Protein AF-A0A6F9B2V6-F1 (afdb_monomer)

Structure (mmCIF, N/CA/C/O backbone):
data_AF-A0A6F9B2V6-F1
#
_entry.id   AF-A0A6F9B2V6-F1
#
loop_
_atom_site.group_PDB
_atom_site.id
_atom_site.type_symbol
_atom_site.label_atom_id
_atom_site.label_alt_id
_atom_site.label_comp_id
_atom_site.label_asym_id
_atom_site.label_entity_id
_atom_site.label_seq_id
_atom_site.pdbx_PDB_ins_code
_atom_site.Cartn_x
_atom_site.Cartn_y
_atom_site.Cartn_z
_atom_site.occupancy
_atom_site.B_iso_or_equiv
_atom_site.auth_seq_id
_atom_site.auth_comp_id
_atom_site.auth_asym_id
_atom_site.auth_atom_id
_atom_site.pdbx_PDB_model_num
ATOM 1 N N . MET A 1 1 ? -13.126 12.871 12.339 1.00 76.81 1 MET A N 1
ATOM 2 C CA . MET A 1 1 ? -12.296 12.180 11.327 1.00 76.81 1 MET A CA 1
ATOM 3 C C . MET A 1 1 ? -13.140 11.086 10.667 1.00 76.81 1 MET A C 1
ATOM 5 O O . MET A 1 1 ? -13.710 10.290 11.398 1.00 76.81 1 MET A O 1
ATOM 9 N N . LYS A 1 2 ? -13.306 11.073 9.332 1.00 90.44 2 LYS A N 1
ATOM 10 C CA . LYS A 1 2 ? -14.268 10.173 8.647 1.00 90.44 2 LYS A CA 1
ATOM 11 C C . LYS A 1 2 ? -13.843 8.698 8.632 1.00 90.44 2 LYS A C 1
ATOM 13 O O . LYS A 1 2 ? -14.698 7.834 8.749 1.00 90.44 2 LYS A O 1
ATOM 18 N N . ILE A 1 3 ? -12.540 8.429 8.538 1.00 94.62 3 ILE A N 1
ATOM 19 C CA . ILE A 1 3 ? -11.992 7.065 8.470 1.00 94.62 3 ILE A CA 1
ATOM 20 C C . ILE A 1 3 ? -12.265 6.306 9.779 1.00 94.62 3 ILE A C 1
ATOM 22 O O . ILE A 1 3 ? -12.931 5.276 9.759 1.00 94.62 3 ILE A O 1
ATOM 26 N N . LEU A 1 4 ? -11.872 6.876 10.928 1.00 94.50 4 LEU A N 1
ATOM 27 C CA . LEU A 1 4 ? -12.060 6.254 12.252 1.00 94.50 4 LEU A CA 1
ATOM 28 C C . LEU A 1 4 ? -13.530 6.001 12.612 1.00 94.50 4 LEU A C 1
ATOM 30 O O . LEU A 1 4 ? -13.832 5.087 13.372 1.00 94.50 4 LEU A O 1
ATOM 34 N N . HIS A 1 5 ? -14.455 6.762 12.022 1.00 93.25 5 HIS A N 1
ATOM 35 C CA . HIS A 1 5 ? -15.885 6.538 12.215 1.00 93.25 5 HIS A CA 1
ATOM 36 C C . HIS A 1 5 ? -16.359 5.193 11.645 1.00 93.25 5 HIS A C 1
ATOM 38 O O . HIS A 1 5 ? -17.382 4.670 12.080 1.00 93.25 5 HIS A O 1
ATOM 44 N N . VAL A 1 6 ? -15.636 4.649 10.665 1.00 94.81 6 VAL A N 1
ATOM 45 C CA . VAL A 1 6 ? -15.926 3.359 10.034 1.00 94.81 6 VAL A CA 1
ATOM 46 C C . VAL A 1 6 ? -15.004 2.278 10.596 1.00 94.81 6 VAL A C 1
ATOM 48 O O . VAL A 1 6 ? -15.482 1.234 11.034 1.00 94.81 6 VAL A O 1
ATOM 51 N N . THR A 1 7 ? -13.699 2.546 10.661 1.00 94.88 7 THR A N 1
ATOM 52 C CA . THR A 1 7 ? -12.678 1.558 11.051 1.00 94.88 7 THR A CA 1
ATOM 53 C C . THR A 1 7 ? -12.477 1.429 12.563 1.00 94.88 7 THR A C 1
ATOM 55 O O . THR A 1 7 ? -11.820 0.496 13.015 1.00 94.88 7 THR A O 1
ATOM 58 N N . GLY A 1 8 ? -13.041 2.341 13.358 1.00 95.00 8 GLY A N 1
ATOM 59 C CA . GLY A 1 8 ? -12.846 2.410 14.805 1.00 95.00 8 GLY A CA 1
ATOM 60 C C . GLY A 1 8 ? -11.538 3.089 15.217 1.00 95.00 8 GLY A C 1
ATOM 61 O O . GLY A 1 8 ? -10.715 3.476 14.383 1.00 95.00 8 GLY A O 1
ATOM 62 N N . THR A 1 9 ? -11.359 3.249 16.528 1.00 95.25 9 THR A N 1
ATOM 63 C CA . THR A 1 9 ? -10.131 3.793 17.124 1.00 95.25 9 THR A CA 1
ATOM 64 C C . THR A 1 9 ? -8.978 2.792 16.982 1.00 95.25 9 THR A C 1
ATOM 66 O O . THR A 1 9 ? -9.156 1.622 17.330 1.00 95.25 9 THR A O 1
ATOM 69 N N . PRO A 1 10 ? -7.793 3.222 16.505 1.00 94.94 10 PRO A N 1
ATOM 70 C CA . PRO A 1 10 ? -6.646 2.335 16.357 1.00 94.94 10 PRO A CA 1
ATOM 71 C C . PRO A 1 10 ? -6.134 1.839 17.719 1.00 94.94 10 PRO A C 1
ATOM 73 O O . PRO A 1 10 ? -6.164 2.587 18.701 1.00 94.94 10 PRO A O 1
ATOM 76 N N . PRO A 1 11 ? -5.610 0.604 17.792 1.00 93.62 11 PRO A N 1
ATOM 77 C CA . PRO A 1 11 ? -4.988 0.093 19.005 1.00 93.62 11 PRO A CA 1
ATOM 78 C C . PRO A 1 11 ? -3.675 0.825 19.312 1.00 93.62 11 PRO A C 1
ATOM 80 O O . PRO A 1 11 ? -3.036 1.408 18.433 1.00 93.62 11 PRO A O 1
ATOM 83 N N . SER A 1 12 ? -3.226 0.733 20.567 1.00 91.81 12 SER A N 1
ATOM 84 C CA . SER A 1 12 ? -1.961 1.344 21.007 1.00 91.81 12 SER A CA 1
ATOM 85 C C . SER A 1 12 ? -0.761 0.869 20.178 1.00 91.81 12 SER A C 1
ATOM 87 O O . SER A 1 12 ? 0.097 1.677 19.836 1.00 91.81 12 SER A O 1
ATOM 89 N N . SER A 1 13 ? -0.729 -0.408 19.777 1.00 93.19 13 SER A N 1
ATOM 90 C CA . SER A 1 13 ? 0.320 -0.967 18.912 1.00 93.19 13 SER A CA 1
ATOM 91 C C . SER A 1 13 ? 0.468 -0.200 17.595 1.00 93.19 13 SER A C 1
ATOM 93 O O . SER A 1 13 ? 1.583 0.150 17.217 1.00 93.19 13 SER A O 1
ATOM 95 N N . LEU A 1 14 ? -0.644 0.136 16.937 1.00 94.00 14 LEU A N 1
ATOM 96 C CA . LEU A 1 14 ? -0.636 0.905 15.693 1.00 94.00 14 LEU A CA 1
ATOM 97 C C . LEU A 1 14 ? -0.254 2.371 15.930 1.00 94.00 14 LEU A C 1
ATOM 99 O O . LEU A 1 14 ? 0.507 2.950 15.158 1.00 94.00 14 LEU A O 1
ATOM 103 N N . LEU A 1 15 ? -0.715 2.969 17.031 1.00 94.06 15 LEU A N 1
ATOM 104 C CA . LEU A 1 15 ? -0.320 4.331 17.402 1.00 94.06 15 LEU A CA 1
ATOM 105 C C . LEU A 1 15 ? 1.196 4.458 17.617 1.00 94.06 15 LEU A C 1
ATOM 107 O O . LEU A 1 15 ? 1.770 5.499 17.299 1.00 94.06 15 LEU A O 1
ATOM 111 N N . GLN A 1 16 ? 1.859 3.409 18.116 1.00 92.94 16 GLN A N 1
ATOM 112 C CA . GLN A 1 16 ? 3.317 3.398 18.279 1.00 92.94 16 GLN A CA 1
ATOM 113 C C . GLN A 1 16 ? 4.079 3.373 16.949 1.00 92.94 16 GLN A C 1
ATOM 115 O O . GLN A 1 16 ? 5.181 3.918 16.897 1.00 92.94 16 GLN A O 1
ATOM 120 N N . LYS A 1 17 ? 3.490 2.826 15.876 1.00 94.19 17 LYS A N 1
ATOM 121 C CA . LYS A 1 17 ? 4.071 2.853 14.521 1.00 94.19 17 LYS A CA 1
ATOM 122 C C . LYS A 1 17 ? 4.032 4.251 13.885 1.00 94.19 17 LYS A C 1
ATOM 124 O O . LYS A 1 17 ? 4.770 4.523 12.945 1.00 94.19 17 LYS A O 1
ATOM 129 N N . MET A 1 18 ? 3.198 5.165 14.392 1.00 93.88 18 MET A N 1
ATOM 130 C CA . MET A 1 18 ? 3.113 6.531 13.864 1.00 93.88 18 MET A CA 1
ATOM 131 C C . MET A 1 18 ? 4.388 7.323 14.175 1.00 93.88 18 MET A C 1
ATOM 133 O O . MET A 1 18 ? 4.719 7.520 15.346 1.00 93.88 18 MET A O 1
ATOM 137 N N . GLN A 1 19 ? 5.054 7.840 13.141 1.00 94.81 19 GLN A N 1
ATOM 138 C CA . GLN A 1 19 ? 6.289 8.625 13.281 1.00 94.81 19 GLN A CA 1
ATOM 139 C C . GLN A 1 19 ? 6.053 10.007 13.918 1.00 94.81 19 GLN A C 1
ATOM 141 O O . GLN A 1 19 ? 6.871 10.486 14.702 1.00 94.81 19 GLN A O 1
ATOM 146 N N . SER A 1 20 ? 4.912 10.644 13.628 1.00 96.56 20 SER A N 1
ATOM 147 C CA . SER A 1 20 ? 4.571 11.963 14.175 1.00 96.56 20 SER A CA 1
ATOM 148 C C . SER A 1 20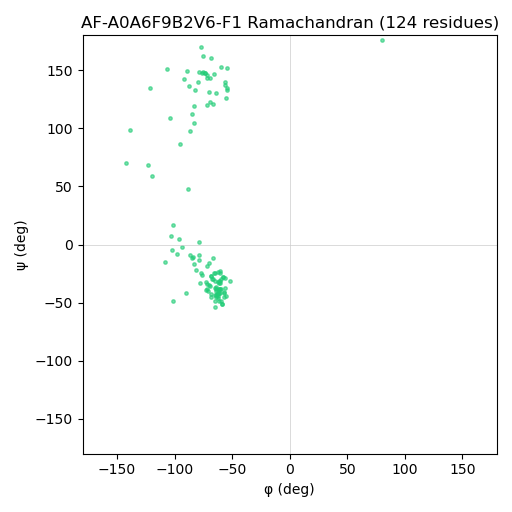 ? 3.959 11.862 15.577 1.00 96.56 20 SER A C 1
ATOM 150 O O . SER A 1 20 ? 2.881 11.288 15.766 1.00 96.56 20 SER A O 1
ATOM 152 N N . LYS A 1 21 ? 4.630 12.474 16.564 1.00 94.56 21 LYS A N 1
ATOM 153 C CA . LYS A 1 21 ? 4.147 12.580 17.954 1.00 94.56 21 LYS A CA 1
ATOM 154 C C . LYS A 1 21 ? 2.869 13.412 18.062 1.00 94.56 21 LYS A C 1
ATOM 156 O O . LYS A 1 21 ? 1.975 13.049 18.827 1.00 94.56 21 LYS A O 1
ATOM 161 N N . ASP A 1 22 ? 2.762 14.480 17.277 1.00 95.81 22 ASP A N 1
ATOM 162 C CA . ASP A 1 22 ? 1.588 15.357 17.276 1.00 95.81 22 ASP A CA 1
ATOM 163 C C . ASP A 1 22 ? 0.374 14.631 16.700 1.00 95.81 22 ASP A C 1
ATOM 165 O O . ASP A 1 22 ? -0.695 14.629 17.309 1.00 95.81 22 ASP A O 1
ATOM 169 N N . ALA A 1 23 ? 0.555 13.919 15.582 1.00 94.00 23 ALA A N 1
ATOM 170 C CA . ALA A 1 23 ? -0.503 13.099 15.000 1.00 94.00 23 ALA A CA 1
ATOM 171 C C . ALA A 1 23 ? -0.952 11.994 15.969 1.00 94.00 23 ALA A C 1
ATOM 173 O O . ALA A 1 23 ? -2.149 11.756 16.128 1.00 94.00 23 ALA A O 1
ATOM 174 N N . ARG A 1 24 ? -0.004 11.348 16.661 1.00 95.19 24 ARG A N 1
ATOM 175 C CA . ARG A 1 24 ? -0.305 10.330 17.675 1.00 95.19 24 ARG A CA 1
ATOM 176 C C . ARG A 1 24 ? -1.129 10.908 18.827 1.00 95.19 24 ARG A C 1
ATOM 178 O O . ARG A 1 24 ? -2.151 10.331 19.188 1.00 95.19 24 ARG A O 1
ATOM 185 N N . SER A 1 25 ? -0.708 12.052 19.365 1.00 94.25 25 SER A N 1
ATOM 186 C CA . SER A 1 25 ? -1.384 12.731 20.478 1.00 94.25 25 SER A CA 1
ATOM 187 C C . SER A 1 25 ? -2.784 13.200 20.077 1.00 94.25 25 SER A C 1
ATOM 189 O O . SER A 1 25 ? -3.736 13.034 20.836 1.00 94.25 25 SER A O 1
ATOM 191 N N . TYR A 1 26 ? -2.931 13.709 18.849 1.00 94.62 26 TYR A N 1
ATOM 192 C CA . TYR A 1 26 ? -4.224 14.073 18.280 1.00 94.62 26 TYR A CA 1
ATOM 193 C C . TYR A 1 26 ? -5.176 12.875 18.236 1.00 94.62 26 TYR A C 1
ATOM 195 O O . TYR A 1 26 ? -6.287 12.972 18.748 1.00 94.62 26 TYR A O 1
ATOM 203 N N . VAL A 1 27 ? -4.743 11.732 17.688 1.00 94.12 27 VAL A N 1
ATOM 204 C CA . VAL A 1 27 ? -5.587 10.527 17.597 1.00 94.12 27 VAL A CA 1
ATOM 205 C C . VAL A 1 27 ? -5.928 9.963 18.982 1.00 94.12 27 VAL A C 1
ATOM 207 O O . VAL A 1 27 ? -7.059 9.533 19.189 1.00 94.12 27 VAL A O 1
ATOM 210 N N . GLN A 1 28 ? -4.997 10.009 19.942 1.00 93.00 28 GLN A N 1
ATOM 211 C CA . GLN A 1 28 ? -5.241 9.595 21.333 1.00 93.00 28 GLN A CA 1
ATOM 212 C C . GLN A 1 28 ? -6.263 10.479 22.057 1.00 93.00 28 GLN A C 1
ATOM 214 O O . GLN A 1 28 ? -6.985 9.988 22.920 1.00 93.00 28 GLN A O 1
ATOM 219 N N . GLY A 1 29 ? -6.328 11.768 21.713 1.00 93.75 29 GLY A N 1
ATOM 220 C CA . GLY A 1 29 ? -7.299 12.708 22.272 1.00 93.75 29 GLY A CA 1
ATOM 221 C C . GLY A 1 29 ? -8.704 12.599 21.671 1.00 93.75 29 GLY A C 1
ATOM 222 O O . GLY A 1 29 ? -9.628 13.242 22.170 1.00 93.75 29 GLY A O 1
ATOM 223 N N . LEU A 1 30 ? -8.895 11.817 20.601 1.00 94.00 30 LEU A N 1
ATOM 224 C CA . LEU A 1 30 ? -10.213 11.625 19.999 1.00 94.00 30 LEU A CA 1
ATOM 225 C C . LEU A 1 30 ? -11.088 10.693 20.858 1.00 94.00 30 LEU A C 1
ATOM 227 O O . LEU A 1 30 ? -10.580 9.751 21.467 1.00 94.00 30 LEU A O 1
ATOM 231 N N . PRO A 1 31 ? -12.420 10.890 20.865 1.00 94.56 31 PRO A N 1
ATOM 232 C CA . PRO A 1 31 ? -13.337 9.948 21.494 1.00 94.56 31 PRO A CA 1
ATOM 233 C C . PRO A 1 31 ? -13.168 8.536 20.927 1.00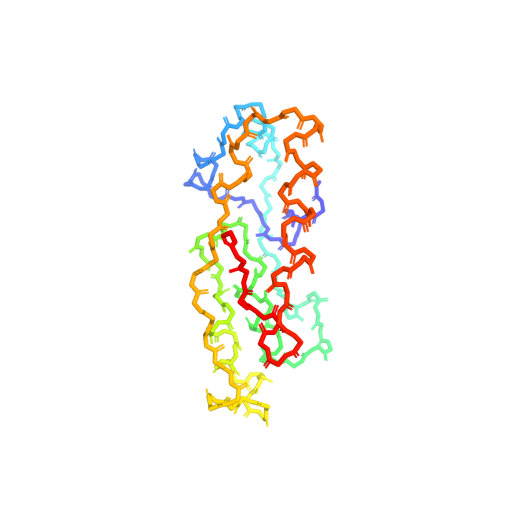 94.56 31 PRO A C 1
ATOM 235 O O . PRO A 1 31 ? -13.022 8.361 19.714 1.00 94.56 31 PRO A O 1
ATOM 238 N N . ILE A 1 32 ? -13.239 7.528 21.798 1.00 94.00 32 ILE A N 1
ATOM 239 C CA . ILE A 1 32 ? -13.157 6.123 21.388 1.00 94.00 32 ILE A CA 1
ATOM 240 C C . ILE A 1 32 ? -14.360 5.780 20.497 1.00 94.00 32 ILE A C 1
ATOM 242 O O . ILE A 1 32 ? -15.510 6.043 20.849 1.00 94.00 32 ILE A O 1
ATOM 246 N N . GLN A 1 33 ? -14.093 5.167 19.345 1.00 94.56 33 GLN A N 1
ATOM 247 C CA . GLN A 1 33 ? -15.084 4.709 18.378 1.00 94.56 33 GLN A CA 1
ATOM 248 C C . GLN A 1 33 ? -14.935 3.206 18.149 1.00 94.56 33 GLN A C 1
ATOM 250 O O . GLN A 1 33 ? -13.832 2.695 17.950 1.00 94.56 33 GLN A O 1
ATOM 255 N N . LYS A 1 34 ? -16.062 2.493 18.147 1.00 95.38 34 LYS A N 1
ATOM 256 C CA . LYS A 1 34 ? -16.105 1.079 17.766 1.00 95.38 34 LYS A CA 1
ATOM 257 C C . LYS A 1 34 ? -16.092 0.966 16.240 1.00 95.38 34 LYS A C 1
ATOM 259 O O . LYS A 1 34 ? -16.781 1.735 15.570 1.00 95.38 34 LYS A O 1
ATOM 264 N N . LYS A 1 35 ? -15.347 -0.008 15.708 1.00 95.31 35 LYS A N 1
ATOM 265 C CA . LYS A 1 35 ? -15.419 -0.393 14.291 1.00 95.31 35 LYS A CA 1
ATOM 266 C C . LYS A 1 35 ? -16.870 -0.723 13.925 1.00 95.31 35 LYS A C 1
ATOM 268 O O . LYS A 1 35 ? -17.545 -1.444 14.668 1.00 95.31 35 LYS A O 1
ATOM 273 N N . LYS A 1 36 ? -17.349 -0.185 12.804 1.00 95.88 36 LYS A N 1
ATOM 274 C CA . LYS A 1 36 ? -18.677 -0.515 12.278 1.00 95.88 36 LYS A CA 1
ATOM 275 C C . LYS A 1 36 ? -18.657 -1.884 11.618 1.00 95.88 36 LYS A C 1
ATOM 277 O O . LYS A 1 36 ? -17.665 -2.266 11.008 1.00 95.88 36 LYS A O 1
ATOM 282 N N . ASN A 1 37 ? -19.778 -2.591 11.692 1.00 96.00 37 ASN A N 1
ATOM 283 C CA . ASN A 1 37 ? -19.971 -3.790 10.893 1.00 96.00 37 ASN A CA 1
ATOM 284 C C . ASN A 1 37 ? -20.168 -3.384 9.426 1.00 96.00 37 ASN A C 1
ATOM 286 O O . ASN A 1 37 ? -21.106 -2.654 9.105 1.00 96.00 37 ASN A O 1
ATOM 290 N N . PHE A 1 38 ? -19.300 -3.843 8.526 1.00 96.38 38 PHE A N 1
ATOM 291 C CA . PHE A 1 38 ? -19.373 -3.456 7.118 1.00 96.38 38 PHE A CA 1
ATOM 292 C C . PHE A 1 38 ? -20.629 -3.973 6.420 1.00 96.38 38 PHE A C 1
ATOM 294 O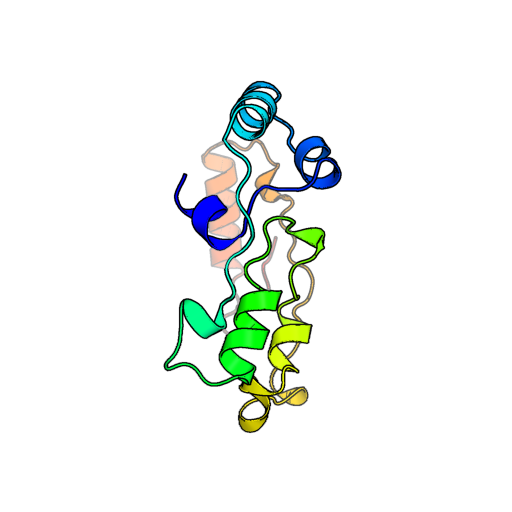 O . PHE A 1 38 ? -21.101 -3.320 5.495 1.00 96.38 38 PHE A O 1
ATOM 301 N N . LYS A 1 39 ? -21.247 -5.055 6.907 1.00 95.81 39 LYS A N 1
ATOM 302 C CA . LYS A 1 39 ? -22.542 -5.508 6.389 1.00 95.81 39 LYS A CA 1
ATOM 303 C C . LYS A 1 39 ? -23.668 -4.517 6.695 1.00 95.81 39 LYS A C 1
ATOM 305 O O . LYS A 1 39 ? -24.599 -4.399 5.910 1.00 95.81 39 LYS A O 1
ATOM 310 N N . GLU A 1 40 ? -23.578 -3.774 7.798 1.00 95.00 40 GLU A N 1
ATOM 311 C CA . GLU A 1 40 ? -24.532 -2.701 8.123 1.00 95.00 40 GLU A CA 1
ATOM 312 C C . GLU A 1 40 ? -24.256 -1.429 7.312 1.00 95.00 40 GLU A C 1
ATOM 314 O O . GLU A 1 40 ? -25.182 -0.700 6.966 1.00 95.00 40 GLU A O 1
ATOM 319 N N . VAL A 1 41 ? -22.984 -1.159 6.999 1.00 94.88 41 VAL A N 1
ATOM 320 C CA . VAL A 1 41 ? -22.578 -0.010 6.173 1.00 94.88 41 VAL A CA 1
ATOM 321 C C . VAL A 1 41 ? -22.941 -0.231 4.702 1.00 94.88 41 VAL A C 1
ATOM 323 O O . VAL A 1 41 ? -23.393 0.698 4.036 1.00 94.88 41 VAL A O 1
ATOM 326 N N . PHE A 1 42 ? -22.782 -1.461 4.214 1.00 95.44 42 PHE A N 1
ATOM 327 C CA . PHE A 1 42 ? -23.025 -1.867 2.833 1.00 95.44 42 PHE A CA 1
ATOM 328 C C . PHE A 1 42 ? -24.054 -3.013 2.765 1.00 95.44 42 PHE A C 1
ATOM 330 O O . PHE A 1 42 ? -23.718 -4.144 2.406 1.00 95.44 42 PHE A O 1
ATOM 337 N N . PRO A 1 43 ? -25.332 -2.753 3.098 1.00 95.69 43 PRO A N 1
ATOM 338 C CA . PRO A 1 43 ? -26.343 -3.804 3.239 1.00 95.69 43 PRO A CA 1
ATOM 339 C C . PRO A 1 43 ? -26.604 -4.575 1.941 1.00 95.69 43 PRO A C 1
ATOM 341 O O . PRO A 1 43 ? -26.867 -5.779 1.983 1.00 95.69 43 PRO A O 1
ATOM 344 N N . SER A 1 44 ? -26.484 -3.897 0.797 1.00 96.56 44 SER A N 1
ATOM 345 C CA . SER A 1 44 ? -26.732 -4.448 -0.536 1.00 96.56 44 SER A CA 1
ATOM 346 C C . SER A 1 44 ? -25.599 -5.309 -1.090 1.00 96.56 44 SER A C 1
ATOM 348 O O . SER A 1 44 ? -25.803 -5.964 -2.105 1.00 96.56 44 SER A O 1
ATOM 350 N N . LEU A 1 45 ? -24.409 -5.286 -0.482 1.00 95.88 45 LEU A N 1
ATOM 351 C CA . LEU A 1 45 ? -23.275 -6.060 -0.979 1.00 95.88 45 LEU A CA 1
ATOM 352 C C . LEU A 1 45 ? -23.382 -7.530 -0.581 1.00 95.88 45 LEU A C 1
ATOM 354 O O . LEU A 1 45 ? -23.896 -7.865 0.492 1.00 95.88 45 LEU A O 1
ATOM 358 N N . ASP A 1 46 ? -22.861 -8.397 -1.443 1.00 95.62 46 ASP A N 1
ATOM 359 C CA . ASP A 1 46 ? -22.690 -9.813 -1.139 1.00 95.62 46 ASP A CA 1
ATOM 360 C C . ASP A 1 46 ? -21.782 -10.019 0.090 1.00 95.62 46 ASP A C 1
ATOM 362 O O . ASP A 1 46 ? -20.938 -9.177 0.409 1.00 95.62 46 ASP A O 1
ATOM 366 N N . VAL A 1 47 ? -21.966 -11.132 0.803 1.00 96.50 47 VAL A N 1
ATOM 367 C CA . VAL A 1 47 ? -21.180 -11.441 2.004 1.00 96.50 47 VAL A CA 1
ATOM 368 C C . VAL A 1 47 ? -19.684 -11.551 1.702 1.00 96.50 47 VAL A C 1
ATOM 370 O O . VAL A 1 47 ? -18.886 -11.035 2.479 1.00 96.50 47 VAL A O 1
ATOM 373 N N . HIS A 1 48 ? -19.298 -12.123 0.558 1.00 96.69 48 HIS A N 1
ATOM 374 C CA . HIS A 1 48 ? -17.898 -12.238 0.156 1.00 96.69 48 HIS A CA 1
ATOM 375 C C . HIS A 1 48 ? -17.317 -10.888 -0.276 1.00 96.69 48 HIS A C 1
ATOM 377 O O . HIS A 1 48 ? -16.148 -10.616 -0.021 1.00 96.69 48 HIS A O 1
ATOM 383 N N . ALA A 1 49 ? -18.127 -10.000 -0.861 1.00 97.00 49 ALA A N 1
ATOM 384 C CA . ALA A 1 49 ? -17.695 -8.632 -1.158 1.00 97.00 49 ALA A CA 1
ATOM 385 C C . ALA A 1 49 ? -17.388 -7.852 0.131 1.00 97.00 49 ALA A C 1
ATOM 387 O O . ALA A 1 49 ? -16.392 -7.137 0.224 1.00 97.00 49 ALA A O 1
ATOM 388 N N . VAL A 1 50 ? -18.259 -7.994 1.135 1.00 97.75 50 VAL A N 1
ATOM 389 C CA . VAL A 1 50 ? -18.089 -7.359 2.446 1.00 97.75 50 VAL A CA 1
ATOM 390 C C . VAL A 1 50 ? -16.862 -7.911 3.170 1.00 97.75 50 VAL A C 1
ATOM 392 O O . VAL A 1 50 ? -16.102 -7.122 3.722 1.00 97.75 50 VAL A O 1
ATOM 395 N N . ASP A 1 51 ? -16.654 -9.228 3.140 1.00 97.44 51 ASP A N 1
ATOM 396 C CA . ASP A 1 51 ? -15.501 -9.897 3.757 1.00 97.44 51 ASP A CA 1
ATOM 397 C C . ASP A 1 51 ? -14.167 -9.450 3.134 1.00 97.44 51 ASP A C 1
ATOM 399 O O . ASP A 1 51 ? -13.220 -9.089 3.841 1.00 97.44 51 ASP A O 1
ATOM 403 N N . LEU A 1 52 ? -14.134 -9.338 1.801 1.00 97.62 52 LEU A N 1
ATOM 404 C CA . LEU A 1 52 ? -12.983 -8.813 1.070 1.00 97.62 52 LEU A CA 1
ATOM 405 C C . LEU A 1 52 ? -12.663 -7.372 1.495 1.00 97.62 52 LEU A C 1
ATOM 407 O O . LEU A 1 52 ? -11.521 -7.049 1.826 1.00 97.62 52 LEU A O 1
ATOM 411 N N . LEU A 1 53 ? -13.680 -6.503 1.544 1.00 97.06 53 LEU A N 1
ATOM 412 C CA . LEU A 1 53 ? -13.517 -5.117 1.991 1.00 97.06 53 LEU A CA 1
ATOM 413 C C . LEU A 1 53 ? -13.041 -5.028 3.442 1.00 97.06 53 LEU A C 1
ATOM 415 O O . LEU A 1 53 ? -12.230 -4.156 3.758 1.00 97.06 53 LEU A O 1
ATOM 419 N N . ASP A 1 54 ? -13.529 -5.902 4.323 1.00 95.94 54 ASP A N 1
ATOM 420 C CA . ASP A 1 54 ? -13.149 -5.892 5.736 1.00 95.94 54 ASP A CA 1
ATOM 421 C C . ASP A 1 54 ? -11.676 -6.275 5.941 1.00 95.94 54 ASP A C 1
ATOM 423 O O . ASP A 1 54 ? -11.023 -5.754 6.849 1.00 95.94 54 ASP A O 1
ATOM 427 N N . SER A 1 55 ? -11.138 -7.107 5.045 1.00 96.38 55 SER A N 1
ATOM 428 C CA . SER A 1 55 ? -9.725 -7.507 5.014 1.00 96.38 55 SER A CA 1
ATOM 429 C C . SER A 1 55 ? -8.805 -6.475 4.339 1.00 96.38 55 SER A C 1
ATOM 431 O O . SER A 1 55 ? -7.601 -6.438 4.604 1.00 96.38 55 SER A O 1
ATOM 433 N N . MET A 1 56 ? -9.358 -5.597 3.494 1.00 96.94 56 MET A N 1
ATOM 434 C CA . MET A 1 56 ? -8.616 -4.522 2.818 1.00 96.94 56 MET A CA 1
ATOM 435 C C . MET A 1 56 ? -8.591 -3.211 3.617 1.00 96.94 56 MET A C 1
ATOM 437 O O . MET A 1 56 ? -7.565 -2.531 3.686 1.00 96.94 56 MET A O 1
ATOM 441 N N . LEU A 1 57 ? -9.714 -2.821 4.229 1.00 96.12 57 LEU A N 1
ATOM 442 C CA . LEU A 1 57 ? -9.898 -1.507 4.862 1.00 96.12 57 LEU A CA 1
ATOM 443 C C . LEU A 1 57 ? -9.457 -1.489 6.335 1.00 96.12 57 LEU A C 1
ATOM 445 O O . LEU A 1 57 ? -10.148 -0.966 7.215 1.00 96.12 57 LEU A O 1
ATOM 449 N N . LEU A 1 58 ? -8.267 -2.029 6.596 1.00 95.25 58 LEU A N 1
ATOM 450 C CA . LEU A 1 58 ? -7.631 -2.027 7.911 1.00 95.25 58 LEU A CA 1
ATOM 451 C C . LEU A 1 58 ? -6.720 -0.804 8.084 1.00 95.25 58 LEU A C 1
ATOM 453 O O . LEU A 1 58 ? -6.038 -0.355 7.155 1.00 95.25 58 LEU A O 1
ATOM 457 N N . LEU A 1 59 ? -6.705 -0.244 9.298 1.00 95.06 59 LEU A N 1
ATOM 458 C CA . LEU A 1 59 ? -5.862 0.913 9.618 1.00 95.06 59 LEU A CA 1
ATOM 459 C C . LEU A 1 59 ? -4.371 0.558 9.630 1.00 95.06 59 LEU A C 1
ATOM 461 O O . LEU A 1 59 ? -3.560 1.391 9.235 1.00 95.06 59 LEU A O 1
ATOM 465 N N . ASP A 1 60 ? -4.023 -0.650 10.079 1.00 94.69 60 ASP A N 1
ATOM 466 C CA . ASP A 1 60 ? -2.644 -1.139 10.085 1.00 94.69 60 ASP A CA 1
ATOM 467 C C . ASP A 1 60 ? -2.310 -1.744 8.710 1.00 94.69 60 ASP A C 1
ATOM 469 O O . ASP A 1 60 ? -2.899 -2.775 8.362 1.00 94.69 60 ASP A O 1
ATOM 473 N N . PRO A 1 61 ? -1.415 -1.123 7.916 1.00 94.19 61 PRO A N 1
ATOM 474 C CA . PRO A 1 61 ? -1.073 -1.616 6.584 1.00 94.19 61 PRO A CA 1
ATOM 475 C C . PRO A 1 61 ? -0.477 -3.025 6.621 1.00 94.19 61 PRO A C 1
ATOM 477 O O . PRO A 1 61 ? -0.757 -3.802 5.717 1.00 94.19 61 PRO A O 1
ATOM 480 N N . ASP A 1 62 ? 0.243 -3.381 7.688 1.00 94.06 62 ASP A N 1
ATOM 481 C CA . ASP A 1 62 ? 0.904 -4.688 7.814 1.00 94.06 62 ASP A CA 1
ATOM 482 C C . ASP A 1 62 ? -0.095 -5.838 8.002 1.00 94.06 62 ASP A C 1
ATOM 484 O O . ASP A 1 62 ? 0.261 -7.005 7.880 1.00 94.06 62 ASP A O 1
ATOM 488 N N . THR A 1 63 ? -1.344 -5.515 8.346 1.00 94.44 63 THR A N 1
ATOM 489 C CA . THR A 1 63 ? -2.420 -6.501 8.526 1.00 94.44 63 THR A CA 1
ATOM 490 C C . THR A 1 63 ? -3.379 -6.563 7.346 1.00 94.44 63 THR A C 1
ATOM 492 O O . THR A 1 63 ? -4.297 -7.379 7.367 1.00 94.44 63 THR A O 1
ATOM 495 N N . ARG A 1 64 ? -3.213 -5.687 6.345 1.00 96.94 64 ARG A N 1
ATOM 496 C CA . ARG A 1 64 ? -4.064 -5.704 5.155 1.00 96.94 64 ARG A CA 1
ATOM 497 C C . ARG A 1 64 ? -3.763 -6.937 4.325 1.00 96.94 64 ARG A C 1
ATOM 499 O O . ARG A 1 64 ? -2.609 -7.322 4.169 1.00 96.94 64 ARG A O 1
ATOM 506 N N . MET A 1 65 ? -4.821 -7.478 3.739 1.00 97.31 65 MET A N 1
ATOM 507 C CA . MET A 1 65 ? -4.717 -8.490 2.700 1.00 97.31 65 MET A CA 1
ATOM 508 C C . MET A 1 65 ? -3.830 -7.996 1.550 1.00 97.31 65 MET A C 1
ATOM 510 O O . MET A 1 65 ? -3.971 -6.862 1.080 1.00 97.31 65 MET A O 1
ATOM 514 N N . THR A 1 66 ? -2.926 -8.855 1.094 1.00 97.44 66 THR A N 1
ATOM 515 C CA . THR A 1 66 ? -2.086 -8.600 -0.080 1.00 97.44 66 THR A CA 1
ATOM 516 C C . THR A 1 66 ? -2.885 -8.751 -1.376 1.00 97.44 66 THR A C 1
ATOM 518 O O . THR A 1 66 ? -3.938 -9.386 -1.407 1.00 97.44 66 THR A O 1
ATOM 521 N N . ALA A 1 67 ? -2.376 -8.206 -2.486 1.00 96.44 67 ALA A N 1
ATOM 522 C CA . ALA A 1 67 ? -3.022 -8.373 -3.791 1.00 96.44 67 ALA A CA 1
ATOM 523 C C . ALA A 1 67 ? -3.181 -9.858 -4.172 1.00 96.44 67 ALA A C 1
ATOM 525 O O . ALA A 1 67 ? -4.251 -10.263 -4.617 1.00 96.44 67 ALA A O 1
ATOM 526 N N . LYS A 1 68 ? -2.151 -10.674 -3.914 1.00 95.25 68 LYS A N 1
ATOM 527 C CA . LYS A 1 68 ? -2.140 -12.116 -4.196 1.00 95.25 68 LYS A CA 1
ATOM 528 C C . LYS A 1 68 ? -3.204 -12.876 -3.402 1.00 95.25 68 LYS A C 1
ATOM 530 O O . LYS A 1 68 ? -3.954 -13.658 -3.969 1.00 95.25 68 LYS A O 1
ATOM 535 N N . GLU A 1 69 ? -3.317 -12.602 -2.103 1.00 96.00 69 GLU A N 1
ATOM 536 C CA . GLU A 1 69 ? -4.382 -13.178 -1.267 1.00 96.00 69 GLU A CA 1
ATOM 537 C C . GLU A 1 69 ? -5.775 -12.712 -1.711 1.00 96.00 69 GLU A C 1
ATOM 539 O O . GLU A 1 69 ? -6.725 -13.492 -1.678 1.00 96.00 69 GLU A O 1
ATOM 544 N N . GLY A 1 70 ? -5.893 -11.455 -2.153 1.00 96.62 70 GLY A N 1
ATOM 545 C CA . GLY A 1 70 ? -7.132 -10.896 -2.687 1.00 96.62 70 GLY A CA 1
ATOM 546 C C . GLY A 1 70 ? -7.605 -11.591 -3.959 1.00 96.62 70 GLY A C 1
ATOM 547 O O . GLY A 1 70 ? -8.792 -11.888 -4.066 1.00 96.62 70 GLY A O 1
ATOM 548 N N . LEU A 1 71 ? -6.696 -11.897 -4.889 1.00 96.56 71 LEU A N 1
ATOM 549 C CA . LEU A 1 71 ? -7.010 -12.638 -6.118 1.00 96.56 71 LEU A CA 1
ATOM 550 C C . LEU A 1 71 ? -7.537 -14.049 -5.815 1.00 96.56 71 LEU A C 1
ATOM 552 O O . LEU A 1 71 ? -8.523 -14.473 -6.409 1.00 96.56 71 LEU A O 1
ATOM 556 N N . SER A 1 72 ? -6.981 -14.725 -4.805 1.00 95.81 72 SER A N 1
ATOM 557 C CA . SER A 1 72 ? -7.466 -16.037 -4.347 1.00 95.81 72 SER A CA 1
ATOM 558 C C . SER A 1 72 ? -8.724 -15.989 -3.461 1.00 95.81 72 SER A C 1
ATOM 560 O O . SER A 1 72 ? -9.184 -17.029 -2.979 1.00 95.81 72 SER A O 1
ATOM 562 N N . HIS A 1 73 ? -9.297 -14.810 -3.204 1.00 97.81 73 HIS A N 1
ATOM 563 C CA . HIS A 1 73 ? -10.470 -14.669 -2.344 1.00 97.81 73 HIS A CA 1
ATOM 564 C C . HIS A 1 73 ? -11.744 -15.222 -3.020 1.00 97.81 73 HIS A C 1
ATOM 566 O O . HIS A 1 73 ? -11.950 -14.982 -4.212 1.00 97.81 73 HIS A O 1
ATOM 572 N N . PRO A 1 74 ? -12.684 -15.863 -2.286 1.00 96.88 74 PRO A N 1
ATOM 573 C CA . PRO A 1 74 ? -13.912 -16.429 -2.864 1.00 96.88 74 PRO A CA 1
ATOM 574 C C . PRO A 1 74 ? -14.730 -15.461 -3.728 1.00 96.88 74 PRO A C 1
ATOM 576 O O . PRO A 1 74 ? -15.355 -15.876 -4.700 1.00 96.88 74 PRO A O 1
ATOM 579 N N . TYR A 1 75 ? -14.691 -14.167 -3.403 1.00 97.38 75 TYR A N 1
ATOM 580 C CA . TYR A 1 75 ? -15.365 -13.118 -4.174 1.00 97.38 75 TYR A CA 1
ATOM 581 C C . TYR A 1 75 ? -14.872 -12.999 -5.628 1.00 97.38 75 TYR A C 1
ATOM 583 O O . TYR A 1 75 ? -15.656 -12.638 -6.499 1.00 97.38 75 TYR A O 1
ATOM 591 N N . LEU A 1 76 ? -13.597 -13.303 -5.896 1.00 96.31 76 LEU A N 1
ATOM 592 C CA . LEU A 1 76 ? -12.989 -13.232 -7.231 1.00 96.31 76 LEU A CA 1
ATOM 593 C C . LEU A 1 76 ? -12.828 -14.611 -7.887 1.00 96.31 76 LEU A C 1
ATOM 595 O O . LEU A 1 76 ? -12.263 -14.705 -8.970 1.00 96.31 76 LEU A O 1
ATOM 599 N N . SER A 1 77 ? -13.363 -15.673 -7.275 1.00 95.44 77 SER A N 1
ATOM 600 C CA . SER A 1 77 ? -13.162 -17.061 -7.719 1.00 95.44 77 SER A CA 1
ATOM 601 C C . SER A 1 77 ? -13.605 -17.353 -9.157 1.00 95.44 77 SER A C 1
ATOM 603 O O . SER A 1 77 ? -13.037 -18.237 -9.788 1.00 95.44 77 SER A O 1
ATOM 605 N N . GLU A 1 78 ? -14.582 -16.615 -9.691 1.00 96.19 78 GLU A N 1
ATOM 606 C CA . GLU A 1 78 ? -15.016 -16.740 -11.092 1.00 96.19 78 GLU A CA 1
ATOM 607 C C . GLU A 1 78 ? -13.954 -16.244 -12.089 1.00 96.19 78 GLU A C 1
ATOM 609 O O . GLU A 1 78 ? -13.904 -16.717 -13.221 1.00 96.19 78 GLU A O 1
ATOM 614 N N . PHE A 1 79 ? -13.103 -15.306 -11.668 1.00 94.38 79 PHE A N 1
ATOM 615 C CA . PHE A 1 79 ? -12.105 -14.652 -12.517 1.00 94.38 79 PHE A CA 1
ATOM 616 C C . PHE A 1 79 ? -10.671 -15.088 -12.220 1.00 94.38 79 PHE A C 1
ATOM 618 O O . PHE A 1 79 ? -9.787 -14.792 -13.017 1.00 94.38 79 PHE A O 1
ATOM 625 N N . HIS A 1 80 ? -10.441 -15.739 -11.080 1.00 95.25 80 HIS A N 1
ATOM 626 C CA . HIS A 1 80 ? -9.105 -16.097 -10.630 1.00 95.25 80 HIS A CA 1
ATOM 627 C C . HIS A 1 80 ? -8.465 -17.144 -11.549 1.00 95.25 80 HIS A C 1
ATOM 629 O O . HIS A 1 80 ? -8.981 -18.256 -11.690 1.00 95.25 80 HIS A O 1
ATOM 635 N N . ASP A 1 81 ? -7.319 -16.793 -12.130 1.00 95.69 81 ASP A N 1
ATOM 636 C CA . ASP A 1 81 ? -6.509 -17.675 -12.970 1.00 95.69 81 ASP A CA 1
ATOM 637 C C . ASP A 1 81 ? -5.016 -17.479 -12.655 1.00 95.69 81 ASP A C 1
ATOM 639 O O . ASP A 1 81 ? -4.396 -16.551 -13.180 1.00 95.69 81 ASP A O 1
ATOM 643 N N . PRO A 1 82 ? -4.410 -18.356 -11.829 1.00 92.94 82 PRO A N 1
ATOM 644 C CA . PRO A 1 82 ? -3.007 -18.239 -11.433 1.00 92.94 82 PRO A CA 1
ATOM 645 C C . PRO A 1 82 ? -2.012 -18.198 -12.600 1.00 92.94 82 PRO A C 1
ATOM 647 O O . PRO A 1 82 ? -0.951 -17.593 -12.468 1.00 92.94 82 PRO A O 1
ATOM 650 N N . GLU A 1 83 ? -2.334 -18.819 -13.740 1.00 93.44 83 GLU A N 1
ATOM 651 C CA . GLU A 1 83 ? -1.448 -18.832 -14.913 1.00 93.44 83 GLU A CA 1
ATOM 652 C C . GLU A 1 83 ? -1.488 -17.498 -15.677 1.00 93.44 83 GLU A C 1
ATOM 654 O O . GLU A 1 83 ? -0.520 -17.130 -16.343 1.00 93.44 83 GLU A O 1
ATOM 659 N N . SER A 1 84 ? -2.588 -16.752 -15.548 1.00 93.50 84 SER A N 1
ATOM 660 C CA . SER A 1 84 ? -2.773 -15.416 -16.129 1.00 93.50 84 SER A CA 1
ATOM 661 C C . SER A 1 84 ? -2.457 -14.277 -15.145 1.00 93.50 84 SER A C 1
ATOM 663 O O . SER A 1 84 ? -2.613 -13.106 -15.492 1.00 93.50 84 SER A O 1
ATOM 665 N N . GLU A 1 85 ? -1.975 -14.596 -13.938 1.00 93.75 85 GLU A N 1
ATOM 666 C CA . GLU A 1 85 ? -1.635 -13.653 -12.861 1.00 93.75 85 GLU A CA 1
ATOM 667 C C . GLU A 1 85 ? -0.138 -13.739 -12.470 1.00 93.75 85 GLU A C 1
ATOM 669 O O . GLU A 1 85 ? 0.195 -14.046 -11.320 1.00 93.75 85 GLU A O 1
ATOM 674 N N . PRO A 1 86 ? 0.806 -13.505 -13.405 1.00 93.44 86 PRO A N 1
ATOM 675 C CA . PRO A 1 86 ? 2.230 -13.649 -13.123 1.00 93.44 86 PRO A CA 1
ATOM 676 C C . PRO A 1 86 ? 2.766 -12.535 -12.212 1.00 93.44 86 PRO A C 1
ATOM 678 O O . PRO A 1 86 ? 2.386 -11.368 -12.321 1.00 93.44 86 PRO A O 1
ATOM 681 N N . ASP A 1 87 ? 3.730 -12.893 -11.362 1.00 92.38 87 ASP A N 1
ATOM 682 C CA . ASP A 1 87 ? 4.545 -11.931 -10.620 1.00 92.38 87 ASP A CA 1
ATOM 683 C C . ASP A 1 87 ? 5.563 -11.249 -11.566 1.00 92.38 87 ASP A C 1
ATOM 685 O O . ASP A 1 87 ? 6.074 -11.860 -12.509 1.00 92.38 87 ASP A O 1
ATOM 689 N N . SER A 1 88 ? 5.892 -9.982 -11.300 1.00 90.25 88 SER A N 1
ATOM 690 C CA . SER A 1 88 ? 6.960 -9.256 -12.006 1.00 90.25 88 SER A CA 1
ATOM 691 C C . SER A 1 88 ? 8.311 -9.456 -11.310 1.00 90.25 88 SER A C 1
ATOM 693 O O . SER A 1 88 ? 8.351 -9.547 -10.078 1.00 90.25 88 SER A O 1
ATOM 695 N N . PRO A 1 89 ? 9.440 -9.438 -12.045 1.00 90.56 89 PRO A N 1
ATOM 696 C CA . PRO A 1 89 ? 10.745 -9.204 -11.440 1.00 90.56 89 PRO A CA 1
ATOM 697 C C . PRO A 1 89 ? 10.757 -7.897 -10.625 1.00 90.56 89 PRO A C 1
ATOM 699 O O . PRO A 1 89 ? 10.006 -6.970 -10.958 1.00 90.56 89 PRO A O 1
ATOM 702 N N . PRO A 1 90 ? 11.603 -7.796 -9.582 1.00 91.50 90 PRO A N 1
ATOM 703 C CA . PRO A 1 90 ? 11.828 -6.538 -8.880 1.00 91.50 90 PRO A CA 1
ATOM 704 C C . PRO A 1 90 ? 12.292 -5.444 -9.846 1.00 91.50 90 PRO A C 1
ATOM 706 O O . PRO A 1 90 ? 13.137 -5.694 -10.703 1.00 91.50 90 PRO A O 1
ATOM 709 N N . TYR A 1 91 ? 11.739 -4.246 -9.685 1.00 89.75 91 TYR A N 1
ATOM 710 C CA . TYR A 1 91 ? 12.151 -3.055 -10.421 1.00 89.75 91 TYR A CA 1
ATOM 711 C C . TYR A 1 91 ? 13.307 -2.363 -9.689 1.00 89.75 91 TYR A C 1
ATOM 713 O O . TYR A 1 91 ? 13.257 -2.252 -8.463 1.00 89.75 91 TYR A O 1
ATOM 721 N N . ASP A 1 92 ? 14.331 -1.921 -10.423 1.00 89.94 92 ASP A N 1
ATOM 722 C CA . ASP A 1 92 ? 15.416 -1.109 -9.865 1.00 89.94 92 ASP A CA 1
ATOM 723 C C . ASP A 1 92 ? 14.980 0.362 -9.813 1.00 89.94 92 ASP A C 1
ATOM 725 O O . ASP A 1 92 ? 14.913 1.051 -10.829 1.00 89.94 92 ASP A O 1
ATOM 729 N N . ASP A 1 93 ? 14.653 0.831 -8.610 1.00 91.94 93 ASP A N 1
ATOM 730 C CA . ASP A 1 93 ? 14.284 2.216 -8.320 1.00 91.94 93 ASP A CA 1
ATOM 731 C C . ASP A 1 93 ? 15.436 3.021 -7.696 1.00 91.94 93 ASP A C 1
ATOM 733 O O . ASP A 1 93 ? 15.221 4.105 -7.152 1.00 91.94 93 ASP A O 1
ATOM 737 N N . SER A 1 94 ? 16.683 2.538 -7.789 1.00 91.50 94 SER A N 1
ATOM 738 C CA . SER A 1 94 ? 17.846 3.204 -7.185 1.00 91.50 94 SER A CA 1
ATOM 739 C C . SER A 1 94 ? 18.052 4.638 -7.688 1.00 91.50 94 SER A C 1
ATOM 741 O O . SER A 1 94 ? 18.535 5.489 -6.929 1.00 91.50 94 SER A O 1
ATOM 743 N N . PHE A 1 95 ? 17.612 4.937 -8.915 1.00 89.94 95 PHE A N 1
ATOM 744 C CA . PHE A 1 95 ? 17.651 6.280 -9.494 1.00 89.94 95 PHE A CA 1
ATOM 745 C C . PHE A 1 95 ? 16.855 7.317 -8.683 1.00 89.94 95 PHE A C 1
ATOM 747 O O . PHE A 1 95 ? 17.255 8.477 -8.648 1.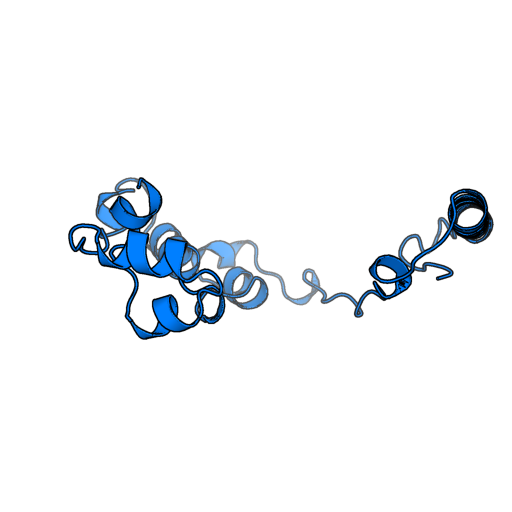00 89.94 95 PHE A O 1
ATOM 754 N N . GLU A 1 96 ? 15.790 6.925 -7.970 1.00 91.50 96 GLU A N 1
ATOM 755 C CA . GLU A 1 96 ? 14.975 7.832 -7.136 1.00 91.50 96 GLU A CA 1
ATOM 756 C C . GLU A 1 96 ? 15.786 8.467 -5.996 1.00 91.50 96 GLU A C 1
ATOM 758 O O . GLU A 1 96 ? 15.445 9.528 -5.472 1.00 91.50 96 GLU A O 1
ATOM 763 N N . SER A 1 97 ? 16.883 7.816 -5.602 1.00 93.25 97 SER A N 1
ATOM 764 C CA . SER A 1 97 ? 17.786 8.299 -4.557 1.00 93.25 97 SER A CA 1
ATOM 765 C C . SER A 1 97 ? 18.969 9.118 -5.086 1.00 93.25 97 SER A C 1
ATOM 767 O O . SER A 1 97 ? 19.772 9.609 -4.290 1.00 93.25 97 SER A O 1
ATOM 769 N N . MET A 1 98 ? 19.100 9.272 -6.409 1.00 93.38 98 MET A N 1
ATOM 770 C CA . MET A 1 98 ? 20.211 9.995 -7.022 1.00 93.38 98 MET A CA 1
ATOM 771 C C . MET A 1 98 ? 19.970 11.509 -7.014 1.00 93.38 98 MET A C 1
ATOM 773 O O . MET A 1 98 ? 18.924 12.005 -7.427 1.00 93.38 98 MET A O 1
ATOM 777 N N . GLU A 1 99 ? 20.988 12.267 -6.609 1.00 94.38 99 GLU A N 1
ATOM 778 C CA . GLU A 1 99 ? 21.003 13.727 -6.728 1.00 94.38 99 GLU A CA 1
ATOM 779 C C . GLU A 1 99 ? 21.736 14.126 -8.013 1.00 94.38 99 GLU A C 1
ATOM 781 O O . GLU A 1 99 ? 22.946 14.346 -8.006 1.00 94.38 99 GLU A O 1
ATOM 786 N N . LEU A 1 100 ? 20.995 14.177 -9.121 1.00 94.25 100 LEU A N 1
ATOM 787 C CA . LEU A 1 100 ? 21.513 14.525 -10.446 1.00 94.25 100 LEU A CA 1
ATOM 788 C C . LEU A 1 100 ? 21.074 15.922 -10.882 1.00 94.25 100 LEU A C 1
ATOM 790 O O . LEU A 1 100 ? 19.986 16.396 -10.531 1.00 94.25 100 LEU A O 1
ATOM 794 N N . ASP A 1 101 ? 21.897 16.568 -11.700 1.00 96.88 101 ASP A N 1
ATOM 795 C CA . ASP A 1 101 ? 21.509 17.795 -12.380 1.00 96.88 101 ASP A CA 1
ATOM 796 C C . ASP A 1 101 ? 20.583 17.527 -13.583 1.00 96.88 101 ASP A C 1
ATOM 798 O O . ASP A 1 101 ? 20.348 16.399 -14.021 1.00 96.88 101 ASP A O 1
ATOM 802 N N . VAL A 1 102 ? 20.005 18.598 -14.132 1.00 97.06 102 VAL A N 1
ATOM 803 C CA . VAL A 1 102 ? 19.065 18.498 -15.261 1.00 97.06 102 VAL A CA 1
ATOM 804 C C . VAL A 1 102 ? 19.722 17.885 -16.507 1.00 97.06 102 VAL A C 1
ATOM 806 O O . VAL A 1 102 ? 19.050 17.203 -17.280 1.00 97.06 102 VAL A O 1
ATOM 809 N N . GLY A 1 103 ? 21.014 18.130 -16.731 1.00 97.38 103 GLY A N 1
ATOM 810 C CA . GLY A 1 103 ? 21.758 17.591 -17.868 1.00 97.38 103 GLY A CA 1
ATOM 811 C C . GLY A 1 103 ? 22.002 16.088 -17.745 1.00 97.38 103 GLY A C 1
ATOM 812 O O . GLY A 1 103 ? 21.854 15.360 -18.729 1.00 97.38 103 GLY A O 1
ATOM 813 N N . GLU A 1 104 ? 22.310 15.616 -16.543 1.00 95.19 104 GLU A N 1
ATOM 814 C CA . GLU A 1 104 ? 22.453 14.197 -16.218 1.00 95.19 104 GLU A CA 1
ATOM 815 C C . 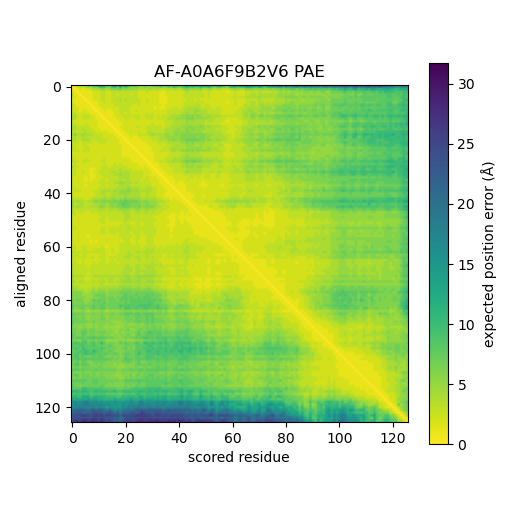GLU A 1 104 ? 21.117 13.459 -16.370 1.00 95.19 104 GLU A C 1
ATOM 817 O O . GLU A 1 104 ? 21.051 12.475 -17.108 1.00 95.19 104 GLU A O 1
ATOM 822 N N . TRP A 1 105 ? 20.027 13.993 -15.803 1.00 95.75 105 TRP A N 1
ATOM 823 C CA . TRP A 1 1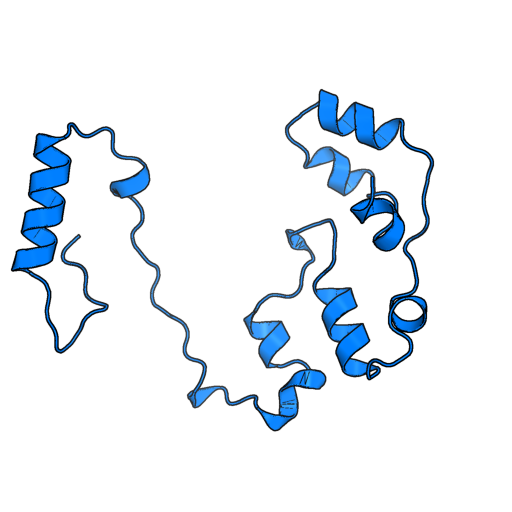05 ? 18.678 13.446 -16.006 1.00 95.75 105 TRP A CA 1
ATOM 824 C C . TRP A 1 105 ? 18.288 13.386 -17.485 1.00 95.75 105 TRP A C 1
ATOM 826 O O . TRP A 1 105 ? 17.795 12.366 -17.963 1.00 95.75 105 TRP A O 1
ATOM 836 N N . SER A 1 106 ? 18.546 14.461 -18.234 1.00 96.44 106 SER A N 1
ATOM 837 C CA . SER A 1 106 ? 18.292 14.511 -19.678 1.00 96.44 106 SER A CA 1
ATOM 838 C C . SER A 1 106 ? 19.080 13.434 -20.430 1.00 96.44 106 SER A C 1
ATOM 840 O O . SER A 1 106 ? 18.557 12.808 -21.351 1.00 96.44 106 SER A O 1
ATOM 842 N N . SER A 1 107 ? 20.323 13.175 -20.014 1.00 94.88 107 SER A N 1
ATOM 843 C CA . SER A 1 107 ? 21.178 12.150 -20.617 1.00 94.88 107 SER A CA 1
ATOM 844 C C . SER A 1 107 ? 20.667 10.737 -20.339 1.00 94.88 107 SER A C 1
ATOM 846 O O . SER A 1 107 ? 20.633 9.926 -21.262 1.00 94.88 107 SER A O 1
ATOM 848 N N . LEU A 1 108 ? 20.220 10.452 -19.112 1.00 92.88 108 LEU A N 1
ATOM 849 C CA . LEU A 1 108 ? 19.622 9.164 -18.743 1.00 92.88 108 LEU A CA 1
ATOM 850 C C . LEU A 1 108 ? 18.313 8.901 -19.498 1.00 92.88 108 LEU A C 1
ATOM 852 O O . LEU A 1 108 ? 18.139 7.833 -20.076 1.00 92.88 108 LEU A O 1
ATOM 856 N N . ILE A 1 109 ? 17.433 9.902 -19.589 1.00 93.69 109 ILE A N 1
ATOM 857 C CA . ILE A 1 109 ? 16.193 9.803 -20.374 1.00 93.69 109 ILE A CA 1
ATOM 858 C C . ILE A 1 109 ? 16.511 9.583 -21.857 1.00 93.69 109 ILE A C 1
ATOM 860 O O . ILE A 1 109 ? 15.893 8.749 -22.514 1.00 93.69 109 ILE A O 1
ATOM 864 N N . HIS A 1 110 ? 17.481 10.323 -22.403 1.00 95.06 110 HIS A N 1
ATOM 865 C CA . HIS A 1 110 ? 17.904 10.147 -23.789 1.00 95.06 110 HIS A CA 1
ATOM 866 C C . HIS A 1 110 ? 18.474 8.746 -24.033 1.00 95.06 110 HIS A C 1
ATOM 868 O O . HIS A 1 110 ? 18.189 8.149 -25.069 1.00 95.06 110 HIS A O 1
ATOM 874 N N . MET A 1 111 ? 19.261 8.216 -23.094 1.00 93.06 111 MET A N 1
ATOM 875 C CA . MET A 1 111 ? 19.761 6.847 -23.156 1.00 93.06 111 MET A CA 1
ATOM 876 C C . MET A 1 111 ? 18.601 5.855 -23.210 1.00 93.06 111 MET A C 1
ATOM 878 O O . MET A 1 111 ? 18.551 5.086 -24.162 1.00 93.06 111 MET A O 1
ATOM 882 N N . GLU A 1 112 ? 17.638 5.960 -22.292 1.00 92.88 112 GLU A N 1
ATOM 883 C CA . GLU A 1 112 ? 16.464 5.082 -22.238 1.00 92.88 112 GLU A CA 1
ATOM 884 C C . GLU A 1 112 ? 15.654 5.105 -23.545 1.00 92.88 112 GLU A C 1
ATOM 886 O O . GLU A 1 112 ? 15.269 4.061 -24.064 1.00 92.88 112 GLU A O 1
ATOM 891 N N . ILE A 1 113 ? 15.471 6.284 -24.157 1.00 93.31 113 ILE A N 1
ATOM 892 C CA . ILE A 1 113 ? 14.824 6.414 -25.476 1.00 93.31 113 ILE A CA 1
ATOM 893 C C . ILE A 1 113 ? 15.603 5.661 -26.563 1.00 93.31 113 ILE A C 1
ATOM 895 O O . ILE A 1 113 ? 14.999 5.044 -27.439 1.00 93.31 113 ILE A O 1
ATOM 899 N N . MET A 1 114 ? 16.936 5.742 -26.544 1.00 94.06 114 MET A N 1
ATOM 900 C CA . MET A 1 114 ? 17.793 5.127 -27.563 1.00 94.06 114 MET A CA 1
ATOM 901 C C . MET A 1 114 ? 17.934 3.614 -27.390 1.00 94.06 114 MET A C 1
ATOM 903 O O . MET A 1 114 ? 18.194 2.917 -28.370 1.00 94.06 114 MET A O 1
ATOM 907 N N . THR A 1 115 ? 17.785 3.112 -26.167 1.00 90.88 115 THR A N 1
ATOM 908 C CA . THR A 1 115 ? 17.906 1.689 -25.828 1.00 90.88 115 THR A CA 1
ATOM 909 C C . THR A 1 115 ? 16.569 0.966 -25.738 1.00 90.88 115 THR A C 1
ATOM 911 O O . THR A 1 115 ? 16.569 -0.258 -25.628 1.00 90.88 115 THR A O 1
ATOM 914 N N . PHE A 1 116 ? 15.447 1.688 -25.805 1.00 92.00 116 PHE A N 1
ATOM 915 C CA . PHE A 1 116 ? 14.110 1.108 -25.763 1.00 92.00 116 PHE A CA 1
ATOM 916 C C . PHE A 1 116 ? 13.914 0.043 -26.852 1.00 92.00 116 PHE A C 1
ATOM 918 O O . PHE A 1 116 ? 14.075 0.310 -28.047 1.00 92.00 116 PHE A O 1
ATOM 925 N N . ASP A 1 117 ? 13.498 -1.153 -26.435 1.00 89.31 117 ASP A N 1
ATOM 926 C CA . ASP A 1 117 ? 13.144 -2.260 -27.319 1.00 89.31 117 ASP A CA 1
ATOM 927 C C . ASP A 1 117 ? 11.612 -2.413 -27.390 1.00 89.31 117 ASP A C 1
ATOM 929 O O . ASP A 1 117 ? 10.995 -2.895 -26.437 1.00 89.31 117 ASP A O 1
ATOM 933 N N . PRO A 1 118 ? 10.961 -2.081 -28.525 1.00 89.31 118 PRO A N 1
ATOM 934 C CA . PRO A 1 118 ? 9.515 -2.247 -28.680 1.00 89.31 118 PRO A CA 1
ATOM 935 C C . PRO A 1 118 ? 9.029 -3.693 -28.528 1.00 89.31 118 PRO A C 1
ATOM 937 O O . PRO A 1 118 ? 7.846 -3.911 -28.268 1.00 89.31 118 PRO A O 1
ATOM 940 N N . SER A 1 119 ? 9.907 -4.680 -28.731 1.00 88.88 119 SER A N 1
ATOM 941 C CA . SER A 1 119 ? 9.583 -6.096 -28.553 1.00 88.88 119 SER A CA 1
ATOM 942 C C . SER A 1 119 ? 9.681 -6.555 -27.095 1.00 88.88 119 SER A C 1
ATOM 944 O O . SER A 1 119 ? 9.093 -7.578 -26.743 1.00 88.88 119 SER A O 1
ATOM 946 N N . ASN A 1 120 ? 10.347 -5.773 -26.241 1.00 80.81 120 ASN A N 1
ATOM 947 C CA . ASN A 1 120 ? 10.461 -6.008 -24.808 1.00 80.81 120 ASN A CA 1
ATOM 948 C C . ASN A 1 120 ? 10.405 -4.680 -24.023 1.00 80.81 120 ASN A C 1
ATOM 950 O O . ASN A 1 120 ? 11.406 -4.259 -23.441 1.00 80.81 120 ASN A O 1
ATOM 954 N N . PRO A 1 121 ? 9.235 -4.014 -23.975 1.00 74.06 121 PRO A N 1
ATOM 955 C CA . PRO A 1 121 ? 9.101 -2.670 -23.406 1.00 74.06 121 PRO A CA 1
ATOM 956 C C . PRO A 1 121 ? 9.347 -2.602 -21.891 1.00 74.06 121 PRO A C 1
ATOM 958 O O . PRO A 1 121 ? 9.436 -1.512 -21.339 1.00 74.06 121 PRO A O 1
ATOM 961 N N . SER A 1 122 ? 9.416 -3.751 -21.213 1.00 68.69 122 SER A N 1
ATOM 962 C CA . SER A 1 122 ? 9.742 -3.876 -19.788 1.00 68.69 122 SER A CA 1
ATOM 963 C C . SER A 1 122 ? 11.243 -3.965 -19.496 1.00 68.69 122 SER A C 1
ATOM 965 O O . SER A 1 122 ? 11.623 -3.951 -18.329 1.00 68.69 122 SER A O 1
ATOM 967 N N . ALA A 1 123 ? 12.094 -4.109 -20.517 1.00 67.00 123 ALA A N 1
ATOM 968 C CA . ALA A 1 123 ? 13.541 -4.101 -20.344 1.00 67.00 123 ALA A CA 1
ATOM 969 C C . ALA A 1 123 ? 14.066 -2.662 -20.395 1.00 67.00 123 ALA A C 1
ATOM 971 O O . ALA A 1 123 ? 14.273 -2.105 -21.472 1.00 67.00 123 ALA A O 1
ATOM 972 N N . THR A 1 124 ? 14.277 -2.083 -19.218 1.00 63.66 124 THR A N 1
ATOM 973 C CA . THR A 1 124 ? 14.960 -0.797 -19.035 1.00 63.66 124 THR A CA 1
ATOM 974 C C . THR A 1 124 ? 16.465 -0.978 -19.258 1.00 63.66 124 THR A C 1
ATOM 976 O O . THR A 1 124 ? 17.016 -2.041 -18.956 1.00 63.66 124 THR A O 1
ATOM 979 N N . ALA A 1 125 ? 17.156 0.039 -19.781 1.00 59.69 125 ALA A N 1
ATOM 980 C CA . ALA A 1 125 ? 18.624 0.019 -19.856 1.00 59.69 125 ALA A CA 1
ATOM 981 C C . ALA A 1 125 ? 19.311 0.473 -18.560 1.00 59.69 125 ALA A C 1
ATOM 983 O O . ALA A 1 125 ? 20.533 0.342 -18.438 1.00 59.69 125 ALA A O 1
ATOM 984 N N . MET A 1 126 ? 18.524 1.019 -17.634 1.00 55.84 126 MET A N 1
ATOM 985 C CA . MET A 1 126 ? 18.920 1.435 -16.292 1.00 55.84 126 MET A CA 1
ATOM 986 C C . MET A 1 126 ? 18.491 0.412 -15.254 1.00 55.84 126 MET A C 1
ATOM 988 O O . MET A 1 126 ? 17.347 -0.089 -15.367 1.00 55.84 126 MET A O 1
#

Sequence (126 aa):
MKILHVTGTPPSSLLQKMQSKDARSYVQGLPIQKKKNFKEVFPSLDVHAVDLLDSMLLLDPDTRMTAKEGLSHPYLSEFHDPESEPDSPPYDDSFESMELDVGEWSSLIHMEIMTFDPSNPSATAM

Mean predicted aligned error: 5.4 Å

Solvent-accessible surface area (backbone atoms only — not comparable to full-atom values): 8005 Å² total; per-residue (Å²): 115,78,63,43,65,44,60,13,59,79,55,70,75,58,50,68,69,48,85,49,66,66,62,39,53,53,62,71,71,47,82,86,40,68,54,54,60,56,58,76,77,42,68,88,54,52,72,50,55,40,52,53,47,63,42,52,65,45,90,51,72,92,72,30,62,50,72,70,59,51,46,73,28,79,67,36,53,94,74,54,48,76,89,82,59,75,85,76,79,88,79,83,63,68,69,80,76,57,92,70,54,73,68,55,51,51,49,53,53,51,46,43,66,75,61,57,37,89,92,44,77,83,55,66,85,114

Radius of gyration: 22.0 Å; Cα contacts (8 Å, |Δi|>4): 76; chains: 1; bounding box: 49×37×51 Å

Foldseek 3Di:
DVLCQAQWQDDPVLLVVDPDPVVSVVSVPDDGHDHDQQCVVVVPDDPQVSVLCNQASHPDPVSHDDPVNSLVGPVNVVPRDPVVDDDDDDDDPVVVVDDDDPVVVVVLVVVQVVPQDPVCNVDGPD

pLDDT: mean 92.86, std 6.99, range [55.84, 97.81]

Secondary structure (DSSP, 8-state):
-TTHHHH-PPPHHHHHH-S-HHHHHHHHTSPP-PPPPHHHHSTTS-HHHHHHHHHHS-SSGGGSPPHHHHHTSGGGTTT--GGGSPPPPPP--GGGG----HHHHHHHHHHHHHH--TT-TT----

Nearest PDB structures (foldseek):
  4eh9-assembly1_A  TM=9.551E-01  e=7.135E-11  Homo sapiens
  5n68-assembly1_A  TM=9.501E-01  e=9.188E-11  Homo sapiens
  4eh5-assembly1_A  TM=9.645E-01  e=1.183E-10  Homo sapiens
  3iw8-assembly1_A  TM=9.205E-01  e=9.188E-11  Homo sapiens
  3lfe-assembly1_A  TM=9.214E-01  e=1.623E-10  Homo sapiens

=== Feature glossary ===
Key to the feature types in this record:

pLDDT. pLDDT is the predicted lDDT-Cα score: AlphaFold's confidence that the local environment of each residue (all inter-atomic distances within 15 Å) is correctly placed. It is a per-residue number between 0 and 100, with higher meaning more reliable.

Radius of gyration, Cα contacts, bounding box. The geometric summary reports three shape descriptors. Rg (radius of gyration) measures how spread out the Cα atoms are about their centre of mass; compact globular proteins have small Rg, elongated or unfolded ones large. Cα contacts (<8 Å, |i−j|>4) count long-range residue pairs in spatial proximity — high for tightly packed folds, near zero for rods or random coil. The bounding-box extents give the protein's footprint along x, y, z in Å.

Backbone torsions (φ/ψ). Backbone dihedral angles. Every residue except chain termini has a φ (preceding-C → N → Cα → C) and a ψ (N → Cα → C → next-N). They are reported in degrees following the IUPAC sign convention. Secondary structure is essentially a statement about which (φ, ψ) basin each residue occupies.

Contact-map, Ramachandran, and PAE plots. Plot images: a contact map (which residues are close in 3D, as an N×N binary image), a Ramachandran scatter (backbone torsion angles, revealing secondary-structure composition at a glance), and — for AlphaFold structures — a PAE heatmap (pairwise prediction confid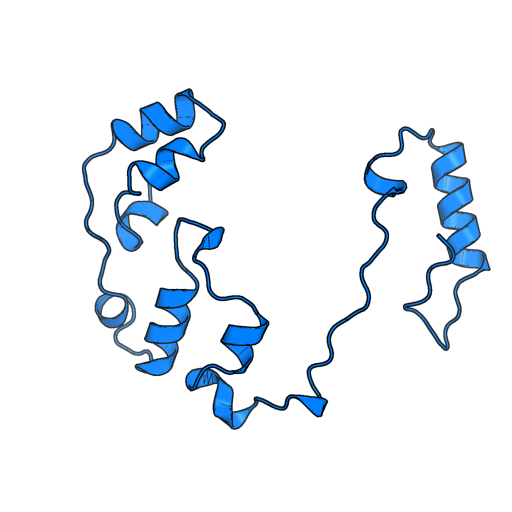ence).

Predicted aligned error. Predicted Aligned Error (PAE) is an AlphaFold confidence matrix: entry (i, j) is the expected error in the position of residue j, in ångströms, when the prediction is superimposed on the true structure at residue i. Low PAE within a block of residues means that block is internally rigid and well-predicted; high PAE between two blocks means their relative placement is uncertain even if each block individually is confident.

Secondary structure (3-state, P-SEA). Three-state secondary structure (P-SEA) collap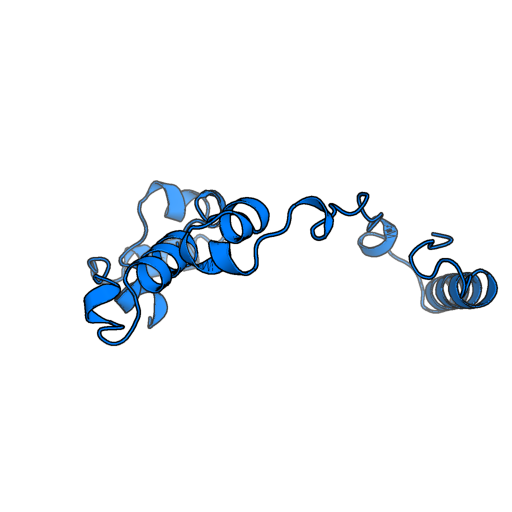ses the eight DSSP classes into helix (a), strand (b), and coil (c). P-SEA assigns these from Cα geometry alone — distances and angles — without requiring backbone oxygens, so it works on any Cα trace.

Solvent-accessible surface area. Solvent-accessible surface area (SASA) is the area in Å² traced out by the centre of a 1.4 Å probe sphere (a water molecule) rolled over the protein's van der Waals surface (Shrake–Rupley / Lee–Richards construction). Buried residues have near-zero SASA; fully exposed residues can exceed 200 Å². The total SASA scales roughly with the number of surface residues.

Foldseek 3Di. The Foldseek 3Di string encodes local tertiary geometry as a 20-letter alphabet — one character per residue — derived from the relative positions of nearby Cα atoms. Unlike the amino-acid sequence, 3Di is a direct function of the 3D structure, so two proteins with the same fold have similar 3Di strings even at low sequence identity.

B-factor. For experimental (PDB) structures, the B-factor (temperature factor) quantifies the positional spread of each atom in the crystal — a combination of thermal vibration and static disorder — in units of Å². High B-factors mark flexible loops or poorly resolved regions; low B-factors mark the rigid, well-ordered core.

mmCIF coordinates. The mmCIF block holds the 3D Cartesian coordinates of each backbone atom (N, Cα, C, O) in ångströms. mmCIF is the PDB's canonical archive format — a tagged-loop text representation of the atomic model.

InterPro / GO / CATH / organism. Functional annotations link the protein to curated databases. InterPro entries identify conserved domains and families by matching the sequence against member-database signatures (Pfam, PROSITE, CDD, …). Gene Ontology (GO) terms describe molecular function, biological process, and cellular component in a controlled vocabulary. CATH places the structure in a hierarchical fold classification (Class/Architecture/Topology/Homologous-superfamily). The organism is the source species.

Rendered structure images. Structure images are PyMOL renders from six orthogonal camera directions. Cartoon representation draws helices as coils and strands as arrows; sticks shows the backbon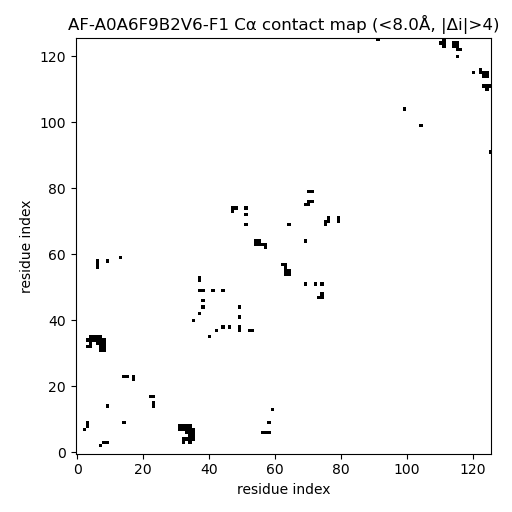e as bonds; surface shows the solvent-excluded envelope. Rainbow coloring maps sequence position to hue (blue→red, N→C); chain coloring assigns a distinct color per polypeptide.

Sequence. This is the polypeptide sequence — one letter per residue, N-terminus first. Length ranges from a few dozen residues for small domains to over a thousand for large multi-domain proteins.

Secondary structure (8-state, DSSP). The SS8 string is DSSP's per-residue secondary-structure call. α-helix (H) means an i→i+4 H-bond ladder; β-strand (E) means the residue participates in a β-sheet; 3₁₀ (G) and π (I) are tighter and wider helices; T/S are turns/bends; '-' is loop.

Nearest PDB structures. Structural nearest neighbors (via Foldseek easy-search vs the PDB). Reported per hit: target PDB id, E-value, and alignment TM-score. A TM-score above ~0.5 is the conventional threshold for 'same fold'.